Protein 3PC7 (pdb70)

Organism: Homo sapiens (NCBI:txid9606)

B-factor: mean 29.36, std 12.37, range [12.95, 84.28]

Nearest PDB structures (foldseek):
  3pc7-assembly1_A  TM=1.013E+00  e=5.474E-17  Homo sapiens
  3pc8-assembly1_D  TM=9.694E-01  e=9.634E-14  Homo sapiens
  3qvg-assembly2_A  TM=9.153E-01  e=4.015E-14  Homo sapiens
  6wh1-assembly1_B  TM=9.585E-01  e=2.281E-12  Homo sapiens
  3pc8-assembly1_A  TM=8.314E-01  e=1.695E-05  Mus musculus

Structure (mmCIF, N/CA/C/O backbone):
data_3PC7
#
_entry.id   3PC7
#
_cell.length_a   70.130
_cell.length_b   70.130
_cell.length_c   62.330
_cell.angle_alpha   90.000
_cell.angle_beta   90.000
_cell.angle_gamma   90.000
#
_symmetry.space_group_name_H-M   'P 43 21 2'
#
loop_
_entity.id
_entity.type
_entity.pdbx_description
1 polymer 'DNA ligase 3'
2 water water
#
loop_
_atom_site.group_PDB
_atom_site.id
_atom_site.type_symbol
_atom_site.label_atom_id
_atom_site.label_alt_id
_atom_site.label_comp_id
_atom_site.label_asym_id
_atom_site.label_entity_id
_atom_site.label_seq_id
_atom_site.pdbx_PDB_ins_code
_atom_site.Cartn_x
_atom_site.Cartn_y
_atom_site.Cartn_z
_atom_site.occupancy
_atom_site.B_iso_or_equiv
_atom_site.auth_seq_id
_atom_site.auth_comp_id
_atom_site.auth_asym_id
_atom_site.auth_atom_id
_atom_site.pdbx_PDB_model_num
ATOM 1 N N . SER A 1 8 ? 33.229 22.803 2.101 1.00 60.02 842 SER A N 1
ATOM 2 C CA . SER A 1 8 ? 32.730 23.661 3.169 1.00 58.82 842 SER A CA 1
ATOM 3 C C . SER A 1 8 ? 31.236 23.901 3.018 1.00 55.91 842 SER A C 1
ATOM 4 O O . SER A 1 8 ? 30.645 24.717 3.734 1.00 57.23 842 SER A O 1
ATOM 7 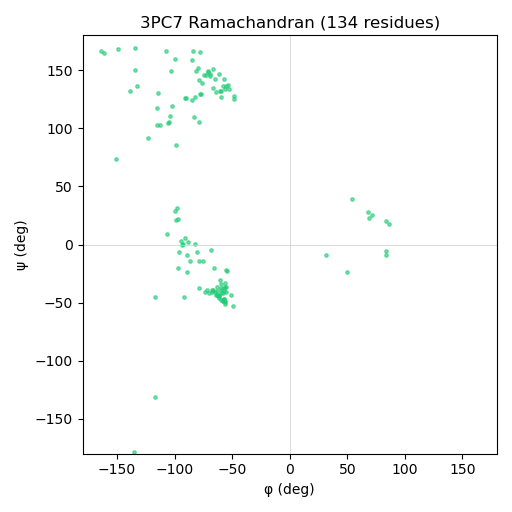N N . GLN A 1 9 ? 30.625 23.190 2.081 1.00 50.87 843 GLN A N 1
ATOM 8 C CA . GLN A 1 9 ? 29.187 23.293 1.890 1.00 45.95 843 GLN A CA 1
ATOM 9 C C . GLN A 1 9 ? 28.456 22.454 2.944 1.00 41.73 843 GLN A C 1
ATOM 10 O O . GLN A 1 9 ? 28.991 21.456 3.455 1.00 39.92 843 GLN A O 1
ATOM 12 N N . THR A 1 10 ? 27.237 22.875 3.273 1.00 37.85 844 THR A N 1
ATOM 13 C CA . THR A 1 10 ? 26.446 22.181 4.274 1.00 33.13 844 THR A CA 1
ATOM 14 C C . THR A 1 10 ? 26.149 20.744 3.870 1.00 28.78 844 THR A C 1
ATOM 15 O O . THR A 1 10 ? 25.995 20.420 2.685 1.00 28.92 844 THR A O 1
ATOM 19 N N . LYS A 1 11 ? 26.075 19.878 4.867 1.00 24.27 845 LYS A N 1
ATOM 20 C CA . LYS A 1 11 ? 25.649 18.512 4.623 1.00 23.47 845 LYS A CA 1
ATOM 21 C C . LYS A 1 11 ? 24.248 18.268 5.152 1.00 19.39 845 LYS A C 1
ATOM 22 O O . LYS A 1 11 ? 23.764 17.127 5.183 1.00 20.30 845 LYS A O 1
ATOM 28 N N . VAL A 1 12 ? 23.587 19.347 5.555 1.00 19.25 846 VAL A N 1
ATOM 29 C CA . VAL A 1 12 ? 22.305 19.225 6.239 1.00 19.24 846 VAL A CA 1
ATOM 30 C C . VAL A 1 12 ? 21.187 19.816 5.402 1.00 20.79 846 VAL A C 1
ATOM 31 O O . VAL A 1 12 ? 21.300 20.945 4.920 1.00 24.72 846 VAL A O 1
ATOM 35 N N . LEU A 1 13 ? 20.111 19.051 5.231 1.00 17.05 847 LEU A N 1
ATOM 36 C CA . LEU A 1 13 ? 18.917 19.522 4.520 1.00 17.79 847 LEU A CA 1
ATOM 37 C C . LEU A 1 13 ? 18.131 20.465 5.411 1.00 22.26 847 LEU A C 1
ATOM 38 O O . LEU A 1 13 ? 17.954 20.191 6.582 1.00 26.54 847 LEU A O 1
ATOM 43 N N . LEU A 1 14 ? 17.612 21.549 4.857 1.00 23.12 848 LEU A N 1
ATOM 44 C CA . LEU A 1 14 ? 16.806 22.463 5.666 1.00 27.73 848 LEU A CA 1
ATOM 45 C C . LEU A 1 14 ? 15.444 21.868 6.045 1.00 25.91 848 LEU A C 1
ATOM 46 O O . LEU A 1 14 ? 14.875 21.104 5.279 1.00 24.14 848 LEU A O 1
ATOM 51 N N . ASP A 1 15 ? 14.927 22.246 7.216 1.00 26.18 849 ASP A N 1
ATOM 52 C CA . ASP A 1 15 ? 13.605 21.820 7.650 1.00 25.07 849 ASP A CA 1
ATOM 53 C C . ASP A 1 15 ? 12.617 22.930 7.354 1.00 24.59 849 ASP A C 1
ATOM 54 O O . ASP A 1 15 ? 12.349 23.759 8.228 1.00 32.49 849 ASP A O 1
ATOM 59 N N . ILE A 1 16 ? 12.095 22.954 6.130 1.00 19.98 850 ILE A N 1
ATOM 60 C CA . ILE A 1 16 ? 11.151 23.983 5.714 1.00 17.87 850 ILE A CA 1
ATOM 61 C C . ILE A 1 16 ? 9.725 23.547 5.960 1.00 17.27 850 ILE A C 1
ATOM 62 O O . ILE A 1 16 ? 8.912 24.331 6.471 1.00 20.04 850 ILE A O 1
ATOM 67 N N . PHE A 1 17 ? 9.409 22.299 5.594 1.00 15.13 851 PHE A N 1
ATOM 68 C CA . PHE A 1 17 ? 8.024 21.845 5.637 1.00 15.40 851 PHE A CA 1
ATOM 69 C C . PHE A 1 17 ? 7.678 21.029 6.884 1.00 17.35 851 PHE A C 1
ATOM 70 O O . PHE A 1 17 ? 6.697 20.282 6.882 1.00 18.53 851 PHE A O 1
ATOM 78 N N . THR A 1 18 ? 8.466 21.171 7.946 1.00 18.97 852 THR A N 1
ATOM 79 C CA . THR A 1 18 ? 8.157 20.513 9.202 1.00 21.80 852 THR A CA 1
ATOM 80 C C . THR A 1 18 ? 6.703 20.746 9.596 1.00 24.14 852 THR A C 1
ATOM 81 O O . THR A 1 18 ? 6.233 21.895 9.657 1.00 25.12 852 THR A O 1
ATOM 85 N N . GLY A 1 19 ? 5.993 19.647 9.834 1.00 22.60 853 GLY A N 1
ATOM 86 C CA . GLY A 1 19 ? 4.613 19.712 10.271 1.00 24.27 853 GLY A CA 1
ATOM 87 C C . GLY A 1 19 ? 3.576 19.882 9.173 1.00 23.80 853 GLY A C 1
ATOM 88 O O . GLY A 1 19 ? 2.367 19.867 9.448 1.00 24.19 853 GLY A O 1
ATOM 89 N N . VAL A 1 20 ? 4.037 20.074 7.939 1.00 18.91 854 VAL A N 1
ATOM 90 C CA . VAL A 1 20 ? 3.131 20.137 6.800 1.00 17.70 854 VAL A CA 1
ATOM 91 C C . VAL A 1 20 ? 2.826 18.712 6.365 1.00 18.40 854 VAL A C 1
ATOM 92 O O . VAL A 1 20 ? 3.712 18.014 5.865 1.00 19.23 854 VAL A O 1
ATOM 96 N N . ARG A 1 21 ? 1.588 18.275 6.605 1.00 18.23 855 ARG A N 1
ATOM 97 C CA . ARG A 1 21 ? 1.124 16.946 6.220 1.00 18.59 855 ARG A CA 1
ATOM 98 C C . ARG A 1 21 ? 0.286 17.091 4.971 1.00 17.40 855 ARG A C 1
ATOM 99 O O . ARG A 1 21 ? -0.743 17.758 4.987 1.00 18.49 855 ARG A O 1
ATOM 107 N N . LEU A 1 22 ? 0.718 16.449 3.892 1.00 17.32 856 LEU A N 1
ATOM 108 C CA . LEU A 1 22 ? 0.160 16.701 2.579 1.00 18.94 856 LEU A CA 1
ATOM 109 C C . LEU A 1 22 ? -0.009 15.386 1.852 1.00 21.60 856 LEU A C 1
ATOM 110 O O . LEU A 1 22 ? 0.912 14.569 1.843 1.00 24.51 856 LEU A O 1
ATOM 115 N N . TYR A 1 23 ? -1.182 15.161 1.267 1.00 23.02 857 TYR A N 1
ATOM 116 C CA . TYR A 1 23 ? -1.325 14.076 0.306 1.00 24.53 857 TYR A CA 1
ATOM 117 C C . TYR A 1 23 ? -1.015 14.611 -1.091 1.00 24.94 857 TYR A C 1
ATOM 118 O O . TYR A 1 23 ? -1.574 15.614 -1.522 1.00 24.44 857 TYR A O 1
ATOM 127 N N . LEU A 1 24 ? -0.094 13.951 -1.785 1.00 24.79 858 LEU A N 1
ATOM 128 C CA . LEU A 1 24 ? 0.296 14.381 -3.108 1.00 26.58 858 LEU A CA 1
ATOM 129 C C . LEU A 1 24 ? -0.302 13.424 -4.140 1.00 30.47 858 LEU A C 1
ATOM 130 O O . LEU A 1 24 ? 0.166 12.307 -4.276 1.00 33.44 858 LEU A O 1
ATOM 135 N N . PRO A 1 25 ? -1.367 13.850 -4.840 1.00 30.99 859 PRO A N 1
ATOM 136 C CA . PRO A 1 25 ? -1.960 13.003 -5.886 1.00 32.00 859 PRO A CA 1
ATOM 137 C C . PRO A 1 25 ? -0.949 12.689 -6.988 1.00 34.65 859 PRO A C 1
ATOM 138 O O . PRO A 1 25 ? -0.272 13.594 -7.470 1.00 34.23 859 PRO A O 1
ATOM 142 N N . PRO A 1 26 ? -0.843 11.412 -7.381 1.00 38.83 860 PRO A N 1
ATOM 143 C CA . PRO A 1 26 ? 0.036 11.004 -8.484 1.00 38.25 860 PRO A CA 1
ATOM 144 C C . PRO A 1 26 ? -0.232 11.765 -9.781 1.00 37.75 860 PRO A C 1
ATOM 145 O O . PRO A 1 26 ? 0.662 11.854 -10.612 1.00 37.87 860 PRO A O 1
ATOM 149 N N . SER A 1 27 ? -1.431 12.317 -9.941 1.00 35.28 861 SER A N 1
ATOM 150 C CA . SER A 1 27 ? -1.783 13.049 -11.153 1.00 34.62 861 SER A CA 1
ATOM 151 C C . SER A 1 27 ? -1.249 14.471 -11.149 1.00 33.56 861 SER A C 1
ATOM 152 O O . SER A 1 27 ? -1.357 15.187 -12.139 1.00 35.72 861 SER A O 1
ATOM 155 N N . THR A 1 28 ? -0.670 14.882 -10.033 1.00 31.32 862 THR A N 1
ATOM 156 C CA . THR A 1 28 ? -0.107 16.211 -9.927 1.00 30.42 862 THR A CA 1
ATOM 157 C C . THR A 1 28 ? 0.984 16.374 -10.976 1.00 28.99 862 THR A C 1
ATOM 158 O O . THR A 1 28 ? 1.891 15.545 -11.061 1.00 28.34 862 THR A O 1
ATOM 162 N N . PRO A 1 29 ? 0.899 17.433 -11.789 1.00 29.14 863 PRO A N 1
ATOM 163 C CA . PRO A 1 29 ? 1.991 17.643 -12.740 1.00 30.49 863 PRO A CA 1
ATOM 164 C C . PRO A 1 29 ? 3.315 17.767 -11.975 1.00 29.52 863 PRO A C 1
ATOM 165 O O . PRO A 1 29 ? 3.351 18.424 -10.934 1.00 28.66 863 PRO A O 1
ATOM 169 N N . ASP A 1 30 ? 4.367 17.114 -12.468 1.00 27.72 864 ASP A N 1
ATOM 170 C CA . ASP A 1 30 ? 5.688 17.189 -11.851 1.00 25.55 864 ASP A CA 1
ATOM 171 C C . ASP A 1 30 ? 5.753 16.432 -10.520 1.00 24.06 864 ASP A C 1
ATOM 172 O O . ASP A 1 30 ? 6.579 16.740 -9.664 1.00 23.01 864 ASP A O 1
ATOM 177 N N . PHE A 1 31 ? 4.877 15.442 -10.361 1.00 24.76 865 PHE A N 1
ATOM 178 C CA . PHE A 1 31 ? 4.765 14.667 -9.134 1.00 24.53 865 PHE A CA 1
ATOM 179 C C . PHE A 1 31 ? 6.110 14.190 -8.557 1.00 23.28 865 PHE A C 1
ATOM 180 O O . PHE A 1 31 ? 6.398 14.386 -7.378 1.00 21.85 865 PHE A O 1
ATOM 188 N N A SER A 1 32 ? 6.924 13.563 -9.398 0.59 23.26 866 SER A N 1
ATOM 189 N N B SER A 1 32 ? 6.929 13.563 -9.391 0.41 23.21 866 SER A N 1
ATOM 190 C CA A SER A 1 32 ? 8.165 12.959 -8.922 0.59 23.83 866 SER A CA 1
ATOM 191 C CA B SER A 1 32 ? 8.162 12.953 -8.899 0.41 23.43 866 SER A CA 1
ATOM 192 C C A SER A 1 32 ? 9.081 13.983 -8.252 0.59 21.33 866 SER A C 1
ATOM 193 C C B SER A 1 32 ? 9.120 13.966 -8.268 0.41 21.31 866 SER A C 1
ATOM 194 O O A SER A 1 32 ? 9.536 13.773 -7.124 0.59 19.26 866 SER A O 1
ATOM 195 O O B SER A 1 32 ? 9.639 13.732 -7.173 0.41 19.84 866 SER A O 1
ATOM 200 N N . ARG A 1 33 ? 9.346 15.089 -8.945 1.00 20.41 867 ARG A N 1
ATOM 201 C CA . ARG A 1 33 ? 10.211 16.129 -8.385 1.00 19.86 867 ARG A CA 1
ATOM 202 C C . ARG A 1 33 ? 9.593 16.816 -7.186 1.00 17.49 867 ARG A C 1
ATOM 203 O O . ARG A 1 33 ? 10.297 17.143 -6.245 1.00 16.33 867 ARG A O 1
ATOM 211 N N . LEU A 1 34 ? 8.291 17.085 -7.237 1.00 16.74 868 LEU A N 1
ATOM 212 C CA . LEU A 1 34 ? 7.610 17.670 -6.087 1.00 17.32 868 LEU A CA 1
ATOM 213 C C . LEU A 1 34 ? 7.770 16.791 -4.862 1.00 18.25 868 LEU A C 1
ATOM 214 O O . LEU A 1 34 ? 8.100 17.283 -3.776 1.00 18.59 868 LEU A O 1
ATOM 219 N N . ARG A 1 35 ? 7.506 15.494 -5.032 1.00 15.98 869 ARG A N 1
ATOM 220 C CA . ARG A 1 35 ? 7.642 14.547 -3.926 1.00 15.22 869 ARG A CA 1
ATOM 221 C C . ARG A 1 35 ? 9.062 14.575 -3.394 1.00 15.67 869 ARG A C 1
ATOM 222 O O . ARG A 1 35 ? 9.282 14.670 -2.192 1.00 16.76 869 ARG A O 1
ATOM 230 N N . ARG A 1 36 ? 10.030 14.495 -4.299 1.00 15.02 870 ARG A N 1
ATOM 231 C CA . ARG A 1 36 ? 11.430 14.468 -3.886 1.00 14.64 870 ARG A CA 1
ATOM 232 C C . ARG A 1 36 ? 11.778 15.683 -3.044 1.00 13.48 870 ARG A C 1
ATOM 233 O O . ARG A 1 36 ? 12.389 15.559 -1.965 1.00 13.36 870 ARG A O 1
ATOM 241 N N . TYR A 1 37 ? 11.443 16.864 -3.561 1.00 13.37 871 TYR A N 1
ATOM 242 C CA . TYR A 1 37 ? 11.846 18.098 -2.890 1.00 13.73 871 TYR A CA 1
ATOM 243 C C . TYR A 1 37 ? 11.061 18.343 -1.585 1.00 12.95 871 TYR A C 1
ATOM 244 O O . TYR A 1 37 ? 11.611 18.829 -0.585 1.00 13.92 871 TYR A O 1
ATOM 253 N N . PHE A 1 38 ? 9.766 18.034 -1.600 1.00 13.78 872 PHE A N 1
ATOM 254 C CA . PHE A 1 38 ? 8.944 18.173 -0.402 1.00 14.14 872 PHE A CA 1
ATOM 255 C C . PHE A 1 38 ? 9.463 17.265 0.727 1.00 15.65 872 PHE A C 1
ATOM 256 O O . PHE A 1 38 ? 9.605 17.696 1.873 1.00 15.26 872 PHE A O 1
ATOM 264 N N . VAL A 1 39 ? 9.767 16.012 0.396 1.00 13.88 873 VAL A N 1
ATOM 265 C CA . VAL A 1 39 ? 10.342 15.091 1.379 1.00 14.15 873 VAL A CA 1
ATOM 266 C C . VAL A 1 39 ? 11.714 15.573 1.851 1.00 13.85 873 VAL A C 1
ATOM 267 O O . VAL A 1 39 ? 12.016 15.551 3.052 1.00 14.40 873 VAL A O 1
ATOM 271 N N . ALA A 1 40 ? 12.537 16.032 0.915 1.00 14.46 874 ALA A N 1
ATOM 272 C CA . ALA A 1 40 ? 13.898 16.480 1.238 1.00 14.13 874 ALA A CA 1
ATOM 273 C C . ALA A 1 40 ? 13.871 17.545 2.320 1.00 14.29 874 ALA A C 1
ATOM 274 O O . ALA A 1 40 ? 14.698 17.551 3.224 1.00 14.94 874 ALA A O 1
ATOM 276 N N . PHE A 1 41 ? 12.902 18.447 2.222 1.00 14.58 875 PHE A N 1
ATOM 277 C CA . PHE A 1 41 ? 12.846 19.580 3.125 1.00 16.13 875 PHE A CA 1
ATOM 278 C C . PHE A 1 41 ? 11.854 19.405 4.287 1.00 17.22 875 PHE A C 1
ATOM 279 O O . PHE A 1 41 ? 11.298 20.374 4.806 1.00 17.28 875 PHE A O 1
ATOM 287 N N . ASP A 1 42 ? 11.664 18.144 4.673 1.00 15.45 876 ASP A N 1
ATOM 288 C CA . ASP A 1 42 ? 11.026 17.735 5.925 1.00 16.08 876 ASP A CA 1
ATOM 289 C C . ASP A 1 42 ? 9.503 17.705 5.875 1.00 15.33 876 ASP A C 1
ATOM 290 O O . ASP A 1 42 ? 8.840 17.705 6.913 1.00 19.09 876 ASP A O 1
ATOM 295 N N . GLY A 1 43 ? 8.948 17.627 4.679 1.00 15.77 877 GLY A N 1
ATOM 296 C CA . GLY A 1 43 ? 7.504 17.517 4.566 1.00 16.10 877 GLY A CA 1
ATOM 297 C C . GLY A 1 43 ? 7.045 16.112 4.907 1.00 18.86 877 GLY A C 1
ATOM 298 O O . GLY A 1 43 ? 7.799 15.145 4.738 1.00 20.64 877 GLY A O 1
ATOM 299 N N A ASP A 1 44 ? 5.797 15.998 5.354 0.64 19.70 878 ASP A N 1
ATOM 300 N N B ASP A 1 44 ? 5.824 15.996 5.418 0.36 20.61 878 ASP A N 1
ATOM 301 C CA A ASP A 1 44 ? 5.198 14.725 5.767 0.64 23.18 878 ASP A CA 1
ATOM 302 C CA B ASP A 1 44 ? 5.256 14.685 5.720 0.36 23.59 878 ASP A CA 1
ATOM 303 C C A ASP A 1 44 ? 4.185 14.300 4.709 0.64 22.87 878 ASP A C 1
ATOM 304 C C B ASP A 1 44 ? 4.207 14.307 4.699 0.36 23.47 878 ASP A C 1
ATOM 305 O O A ASP A 1 44 ? 3.069 14.823 4.676 0.64 21.72 878 ASP A O 1
ATOM 306 O O B ASP A 1 44 ? 3.101 14.849 4.693 0.36 22.99 878 ASP A O 1
ATOM 315 N N . LEU A 1 45 ? 4.563 13.373 3.829 1.00 24.27 879 LEU A N 1
ATOM 316 C CA . LEU A 1 45 ? 3.621 12.865 2.831 1.00 27.32 879 LEU A CA 1
ATOM 317 C C . LEU A 1 45 ? 2.714 11.834 3.460 1.00 30.45 879 LEU A C 1
ATOM 318 O O . LEU A 1 45 ? 3.176 10.873 4.062 1.00 34.15 879 LEU A O 1
ATOM 323 N N . VAL A 1 46 ? 1.416 12.028 3.325 1.00 29.81 880 VAL A N 1
ATOM 324 C CA . VAL A 1 46 ? 0.482 11.035 3.835 1.00 33.50 880 VAL A CA 1
ATOM 325 C C . VAL A 1 46 ? -0.048 10.213 2.668 1.00 35.31 880 VAL A C 1
ATOM 326 O O . VAL A 1 46 ? -0.139 10.707 1.540 1.00 34.33 880 VAL A O 1
ATOM 330 N N . GLN A 1 47 ? -0.377 8.951 2.927 1.00 37.26 881 GLN A N 1
ATOM 331 C CA . GLN A 1 47 ? -0.962 8.125 1.885 1.00 42.58 881 GLN A CA 1
ATOM 332 C C . GLN A 1 47 ? -2.437 8.458 1.710 1.00 42.76 881 GLN A C 1
ATOM 333 O O . GLN A 1 47 ? -3.033 9.128 2.548 1.00 41.61 881 GLN A O 1
ATOM 339 N N . GLU A 1 48 ? -3.013 7.998 0.608 1.00 45.38 882 GLU A N 1
ATOM 340 C CA . GLU A 1 48 ? -4.409 8.275 0.296 1.00 48.87 882 GLU A CA 1
ATOM 341 C C . GLU A 1 48 ? -5.355 7.955 1.452 1.00 48.23 882 GLU A C 1
ATOM 342 O O . GLU A 1 48 ? -6.261 8.733 1.748 1.00 48.42 882 GLU A O 1
ATOM 348 N N . PHE A 1 49 ? -5.143 6.817 2.107 1.00 47.91 883 PHE A N 1
ATOM 349 C CA . PHE A 1 49 ? -6.042 6.371 3.170 1.00 49.37 883 PHE A CA 1
ATOM 350 C C . PHE A 1 49 ? -5.967 7.261 4.409 1.00 46.41 883 PHE A C 1
ATOM 351 O O . PHE A 1 49 ? -6.735 7.085 5.361 1.00 47.42 883 PHE A O 1
ATOM 359 N N . ASP A 1 50 ? -5.056 8.228 4.386 1.00 42.61 884 ASP A N 1
ATOM 360 C CA . ASP A 1 50 ? -4.827 9.087 5.538 1.00 40.95 884 ASP A CA 1
ATOM 361 C C . ASP A 1 50 ? -4.999 10.555 5.190 1.00 35.06 884 ASP A C 1
ATOM 362 O O . ASP A 1 50 ? -4.565 11.425 5.946 1.00 32.58 884 ASP A O 1
ATOM 383 N N . THR A 1 52 ? -7.416 12.552 5.274 1.00 25.81 886 THR A N 1
ATOM 384 C CA . THR A 1 52 ? -8.232 13.372 6.166 1.00 25.53 886 THR A CA 1
ATOM 385 C C . THR A 1 52 ? -7.418 13.862 7.356 1.00 24.36 886 THR A C 1
ATOM 386 O O . THR A 1 52 ? -7.881 14.713 8.109 1.00 23.87 886 THR A O 1
ATOM 390 N N . SER A 1 53 ? -6.202 13.340 7.518 1.00 23.65 887 SER A N 1
ATOM 391 C CA . SER A 1 53 ? -5.300 13.854 8.553 1.00 23.84 887 SER A CA 1
ATOM 392 C C . SER A 1 53 ? -4.344 14.928 8.033 1.00 21.37 887 SER A C 1
ATOM 393 O O . SER A 1 53 ? -3.539 15.463 8.795 1.00 23.18 887 SER A O 1
ATOM 396 N N . ALA A 1 54 ? -4.423 15.251 6.747 1.00 19.86 888 ALA A N 1
ATOM 397 C CA . ALA A 1 54 ? -3.551 16.289 6.204 1.00 19.20 888 ALA A CA 1
ATOM 398 C C . ALA A 1 54 ? -3.868 17.673 6.762 1.00 19.11 888 ALA A C 1
ATOM 399 O O . ALA A 1 54 ? -5.013 17.981 7.090 1.00 19.42 888 ALA A O 1
ATOM 401 N N . THR A 1 55 ? -2.837 18.511 6.819 1.00 18.27 889 THR A N 1
ATOM 402 C CA . THR A 1 55 ? -2.979 19.899 7.228 1.00 18.11 889 THR A CA 1
ATOM 403 C C . THR A 1 55 ? -3.083 20.812 6.004 1.00 17.80 889 THR A C 1
ATOM 404 O O . THR A 1 55 ? -3.561 21.946 6.109 1.00 18.76 889 THR A O 1
ATOM 408 N N . HIS A 1 56 ? -2.623 20.314 4.857 1.00 17.22 890 HIS A N 1
ATOM 409 C CA . HIS A 1 56 ? -2.578 21.086 3.618 1.00 16.23 890 HIS A CA 1
ATOM 410 C C . HIS A 1 56 ? -3.109 20.218 2.509 1.00 18.00 890 HIS A C 1
ATOM 411 O O . HIS A 1 56 ? -2.965 18.998 2.564 1.00 19.77 890 HIS A O 1
ATOM 418 N N . VAL A 1 57 ? -3.710 20.835 1.493 1.00 18.05 891 VAL A N 1
ATOM 419 C CA . VAL A 1 57 ? -4.259 20.067 0.374 1.00 18.44 891 VAL A CA 1
ATOM 420 C C . VAL A 1 57 ? -3.985 20.759 -0.927 1.00 20.26 891 VAL A C 1
ATOM 421 O O . VAL A 1 57 ? -3.949 21.986 -0.990 1.00 20.36 891 VAL A O 1
ATOM 425 N N A LEU A 1 58 ? -3.791 19.963 -1.969 0.73 21.88 892 LEU A N 1
ATOM 426 N N B LEU A 1 58 ? -3.789 19.965 -1.977 0.27 21.87 892 LEU A N 1
ATOM 427 C CA A LEU A 1 58 ? -3.793 20.463 -3.326 0.73 23.10 892 LEU A CA 1
ATOM 428 C CA B LEU A 1 58 ? -3.780 20.468 -3.344 0.27 23.16 892 LEU A CA 1
ATOM 429 C C A LEU A 1 58 ? -5.224 20.287 -3.811 0.73 24.85 892 LEU A C 1
ATOM 430 C C B LEU A 1 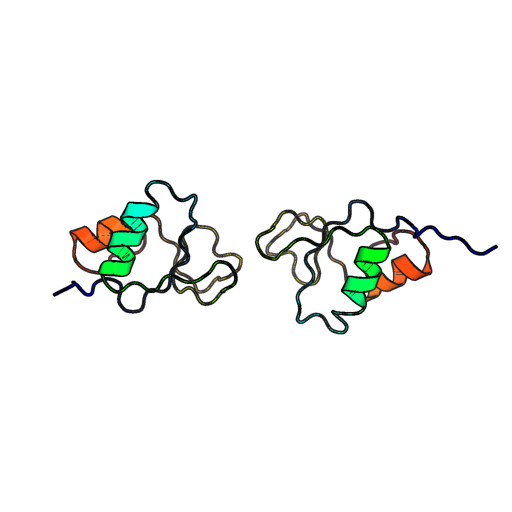58 ? -5.161 20.243 -3.936 0.27 24.31 892 LEU A C 1
ATOM 431 O O A LEU A 1 58 ? -5.848 19.256 -3.563 0.73 27.95 892 LEU A O 1
ATOM 432 O O B LEU A 1 58 ? -5.679 19.127 -3.908 0.27 26.05 892 LEU A O 1
ATOM 441 N N . GLY A 1 59 ? -5.764 21.293 -4.473 1.00 23.49 893 GLY A N 1
ATOM 442 C CA . GLY A 1 59 ? -7.102 21.156 -5.025 1.00 22.89 893 GLY A CA 1
ATOM 443 C C . GLY A 1 59 ? -8.187 21.422 -4.000 1.00 21.51 893 GLY A C 1
ATOM 444 O O . GLY A 1 59 ? -7.995 22.211 -3.071 1.00 22.94 893 GLY A O 1
ATOM 445 N N . SER A 1 60 ? -9.328 20.762 -4.166 1.00 18.89 894 SER A N 1
ATOM 446 C CA . SER A 1 60 ? -10.489 21.059 -3.349 1.00 19.26 894 SER A CA 1
ATOM 447 C C . SER A 1 60 ? -10.313 20.752 -1.864 1.00 19.44 894 SER A C 1
ATOM 448 O O . SER A 1 60 ? -9.688 19.750 -1.499 1.00 20.09 894 SER A O 1
ATOM 451 N N . ARG A 1 61 ? -10.890 21.614 -1.022 1.00 19.73 895 ARG A N 1
ATOM 452 C CA . ARG A 1 61 ? -10.964 21.396 0.419 1.00 20.35 895 ARG A CA 1
ATOM 453 C C . ARG A 1 61 ? -12.241 20.666 0.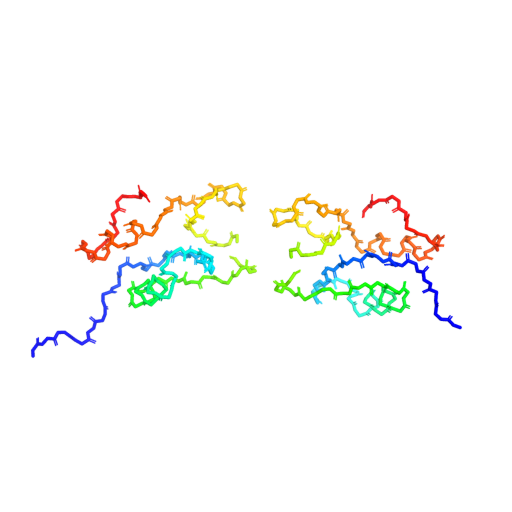813 1.00 20.33 895 ARG A C 1
ATOM 454 O O . ARG A 1 61 ? -12.509 20.509 1.992 1.00 20.70 895 ARG A O 1
ATOM 462 N N . ASP A 1 62 ? -13.038 20.227 -0.156 1.00 20.85 896 ASP A N 1
ATOM 463 C CA . ASP A 1 62 ? -14.339 19.639 0.185 1.00 21.71 896 ASP A CA 1
ATOM 464 C C . ASP A 1 62 ? -14.210 18.398 1.059 1.00 21.75 896 ASP A C 1
ATOM 465 O O . ASP A 1 62 ? -15.098 18.120 1.862 1.00 25.60 896 ASP A O 1
ATOM 470 N N . LYS A 1 63 ? -13.113 17.648 0.917 1.00 21.89 897 LYS A N 1
ATOM 471 C CA . LYS A 1 63 ? -12.930 16.452 1.739 1.00 22.87 897 LYS A CA 1
ATOM 472 C C . LYS A 1 63 ? -12.137 16.718 3.017 1.00 21.93 897 LYS A C 1
ATOM 473 O O . LYS A 1 63 ? -11.871 15.788 3.781 1.00 23.45 897 LYS A O 1
ATOM 479 N N . ASN A 1 64 ? -11.727 17.966 3.242 1.00 20.68 898 ASN A N 1
ATOM 480 C CA . ASN A 1 64 ? -10.919 18.299 4.418 1.00 19.70 898 ASN A CA 1
ATOM 481 C C . ASN A 1 64 ? -10.939 19.817 4.592 1.00 18.32 898 ASN A C 1
ATOM 482 O O . ASN A 1 64 ? -9.973 20.511 4.254 1.00 18.03 898 ASN A O 1
ATOM 487 N N A PRO A 1 65 ? -12.052 20.332 5.124 0.54 17.09 899 PRO A N 1
ATOM 488 N N B PRO A 1 65 ? -12.051 20.351 5.118 0.46 18.36 899 PRO A N 1
ATOM 489 C CA A PRO A 1 65 ? -12.350 21.766 5.213 0.54 16.78 899 PRO A CA 1
ATOM 490 C CA B PRO A 1 65 ? -12.250 21.806 5.114 0.46 17.90 899 PRO A CA 1
ATOM 491 C C A PRO A 1 65 ? -11.318 22.560 6.007 0.54 17.57 899 PRO A C 1
ATOM 492 C C B PRO A 1 65 ? -11.247 22.568 5.971 0.46 18.33 899 PRO A C 1
ATOM 493 O O A PRO A 1 65 ? -11.068 23.728 5.686 0.54 17.94 899 PRO A O 1
ATOM 494 O O B PRO A 1 65 ? -10.954 23.730 5.663 0.46 18.58 899 PRO A O 1
ATOM 501 N N . ALA A 1 66 ? -10.717 21.942 7.017 1.00 17.47 900 ALA A N 1
ATOM 502 C CA . ALA A 1 66 ? -9.742 22.642 7.864 1.00 17.53 900 ALA A CA 1
ATOM 503 C C . ALA A 1 66 ? -8.382 22.785 7.210 1.00 18.34 900 ALA A C 1
ATOM 504 O O . ALA A 1 66 ? -7.557 23.578 7.670 1.00 20.05 900 ALA A O 1
ATOM 506 N N . ALA A 1 67 ? -8.139 22.032 6.140 1.00 17.38 901 ALA A N 1
ATOM 507 C CA . ALA A 1 67 ? -6.824 22.069 5.505 1.00 17.12 901 ALA A CA 1
ATOM 508 C C . ALA A 1 67 ? -6.591 23.379 4.783 1.00 17.87 901 ALA A C 1
ATOM 509 O O . ALA A 1 67 ? -7.525 24.002 4.278 1.00 19.64 901 ALA A O 1
ATOM 511 N N . GLN A 1 68 ? -5.326 23.777 4.729 1.00 18.76 902 GLN A N 1
ATOM 512 C CA . GLN A 1 68 ? -4.913 24.935 3.971 1.00 18.48 902 GLN A CA 1
ATOM 513 C C . GLN A 1 68 ? -4.705 24.542 2.506 1.00 19.20 902 GLN A C 1
ATOM 514 O O . GLN A 1 68 ? -3.957 23.603 2.201 1.00 18.59 902 GLN A O 1
ATOM 520 N N A GLN A 1 69 ? 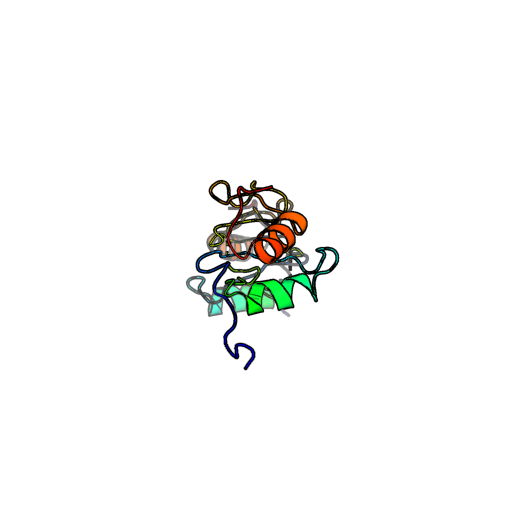-5.365 25.252 1.599 0.54 19.88 903 GLN A N 1
ATOM 521 N N B GLN A 1 69 ? -5.384 25.229 1.592 0.46 20.14 903 GLN A N 1
ATOM 522 C CA A GLN A 1 69 ? -5.169 25.000 0.176 0.54 21.60 903 GLN A CA 1
ATOM 523 C CA B GLN A 1 69 ? -5.171 24.944 0.177 0.46 21.92 903 GLN A CA 1
ATOM 524 C C A GLN A 1 69 ? -3.846 25.549 -0.312 0.54 22.45 903 GLN A C 1
ATOM 525 C C B GLN A 1 69 ? -3.850 25.524 -0.287 0.46 22.41 903 GLN A C 1
ATOM 526 O O A GLN A 1 69 ? -3.556 26.732 -0.126 0.54 22.71 903 GLN A O 1
ATOM 527 O O B GLN A 1 69 ? -3.563 26.700 -0.057 0.46 22.61 903 GLN A O 1
ATOM 538 N N . VAL A 1 70 ? -3.057 24.683 -0.944 1.00 21.22 904 VAL A N 1
ATOM 539 C CA . VAL A 1 70 ? -1.806 25.102 -1.567 1.00 22.53 904 VAL A CA 1
ATOM 540 C C . VAL A 1 70 ? -1.692 24.504 -2.964 1.00 24.33 904 VAL A C 1
ATOM 541 O O . VAL A 1 70 ? -2.637 23.906 -3.482 1.00 24.60 904 VAL A O 1
ATOM 545 N N . SER A 1 71 ? -0.530 24.675 -3.573 1.00 25.71 905 SER A N 1
ATOM 546 C CA . SER A 1 71 ? -0.336 24.312 -4.961 1.00 25.82 905 SER A CA 1
ATOM 547 C C . SER A 1 71 ? 1.115 23.898 -5.121 1.00 23.53 905 SER A C 1
ATOM 548 O O . SER A 1 71 ? 1.934 24.126 -4.229 1.00 24.60 905 SER A O 1
ATOM 551 N N . PRO A 1 72 ? 1.446 23.292 -6.263 1.00 22.67 906 PRO A N 1
ATOM 552 C CA . PRO A 1 72 ? 2.860 22.992 -6.498 1.00 22.02 906 PRO A CA 1
ATOM 553 C C . PRO A 1 72 ? 3.683 24.272 -6.495 1.00 21.48 906 PRO A C 1
ATOM 554 O O . PRO A 1 72 ? 4.827 24.284 -6.052 1.00 20.66 906 PRO A O 1
ATOM 558 N N . GLU A 1 73 ? 3.095 25.352 -6.983 1.00 22.19 907 GLU A N 1
ATOM 559 C CA . GLU A 1 73 ? 3.804 26.620 -7.060 1.00 23.25 907 GLU A CA 1
ATOM 560 C C . GLU A 1 73 ? 4.180 27.117 -5.664 1.00 22.39 907 GLU A C 1
ATOM 561 O O . GLU A 1 73 ? 5.266 27.659 -5.462 1.00 22.82 907 GLU A O 1
ATOM 567 N N . TRP A 1 74 ? 3.299 26.892 -4.692 1.00 20.92 908 TRP A N 1
ATOM 568 C CA . TRP A 1 74 ? 3.589 27.240 -3.301 1.00 20.22 908 TRP A CA 1
ATOM 569 C C . TRP A 1 74 ? 4.780 26.434 -2.789 1.00 19.63 908 TRP A C 1
ATOM 570 O O . TRP A 1 74 ? 5.659 26.971 -2.110 1.00 19.01 908 TRP A O 1
ATOM 581 N N . ILE A 1 75 ? 4.804 25.139 -3.101 1.00 17.94 909 ILE A N 1
ATOM 582 C CA . ILE A 1 75 ? 5.903 24.287 -2.643 1.00 16.56 909 ILE A CA 1
ATOM 583 C C . ILE A 1 75 ? 7.232 24.851 -3.146 1.00 17.43 909 ILE A C 1
ATOM 584 O O . ILE A 1 75 ? 8.187 25.000 -2.378 1.00 17.48 909 ILE A O 1
ATOM 589 N N . TRP A 1 76 ? 7.298 25.194 -4.427 1.00 18.19 910 TRP A N 1
ATOM 590 C CA . TRP A 1 76 ? 8.549 25.713 -4.965 1.00 18.04 910 TRP A CA 1
ATOM 591 C C . TRP A 1 76 ? 8.894 27.067 -4.356 1.00 18.69 910 TRP A C 1
ATOM 592 O O . TRP A 1 76 ? 10.072 27.358 -4.088 1.00 19.78 910 TRP A O 1
ATOM 603 N N . ALA A 1 77 ? 7.879 27.903 -4.151 1.00 19.04 911 ALA A N 1
ATOM 604 C CA . ALA A 1 77 ? 8.107 29.215 -3.542 1.00 20.74 911 ALA A CA 1
ATOM 605 C C . ALA A 1 77 ? 8.724 29.100 -2.149 1.00 20.78 911 ALA A C 1
ATOM 606 O O . ALA A 1 77 ? 9.621 29.880 -1.788 1.00 22.41 911 ALA A O 1
ATOM 608 N N . CYS A 1 78 ? 8.224 28.148 -1.361 1.00 18.84 912 CYS A N 1
ATOM 609 C CA . CYS A 1 78 ? 8.772 27.904 -0.029 1.00 18.83 912 CYS A CA 1
ATOM 610 C C . CYS A 1 78 ? 10.228 27.491 -0.139 1.00 19.82 912 CYS A C 1
ATOM 611 O O . CYS A 1 78 ? 11.061 27.958 0.628 1.00 22.57 912 CYS A O 1
ATOM 614 N N . ILE A 1 79 ? 10.531 26.608 -1.092 1.00 18.52 913 ILE A N 1
ATOM 615 C CA . ILE A 1 79 ? 11.912 26.159 -1.293 1.00 18.50 913 ILE A CA 1
ATOM 616 C C . ILE A 1 79 ? 12.841 27.323 -1.672 1.00 21.49 913 ILE A C 1
ATOM 617 O O . ILE A 1 79 ? 13.928 27.467 -1.124 1.00 22.33 913 ILE A O 1
ATOM 622 N N . ARG A 1 80 ? 12.390 28.179 -2.575 1.00 22.86 914 ARG A N 1
ATOM 623 C CA . ARG A 1 80 ? 13.170 29.375 -2.913 1.00 26.19 914 ARG A CA 1
ATOM 624 C C . ARG A 1 80 ? 13.477 30.267 -1.714 1.00 30.04 914 ARG A C 1
ATOM 625 O O . ARG A 1 80 ? 14.583 30.828 -1.608 1.00 32.56 914 ARG A O 1
ATOM 633 N N . LYS A 1 81 ? 12.498 30.426 -0.829 1.00 29.84 915 LYS A N 1
ATOM 634 C CA . LYS A 1 81 ? 12.630 31.341 0.311 1.00 31.28 915 LYS A CA 1
ATOM 635 C C . LYS A 1 81 ? 13.287 30.702 1.524 1.00 31.15 915 LYS A C 1
ATOM 636 O O . LYS A 1 81 ? 13.682 31.399 2.462 1.00 31.97 915 LYS A O 1
ATOM 642 N N . ARG A 1 82 ? 13.381 29.371 1.507 1.00 30.65 916 ARG A N 1
ATOM 643 C CA . ARG A 1 82 ? 13.978 28.613 2.595 1.00 32.09 916 ARG A CA 1
ATOM 644 C C . ARG A 1 82 ? 13.107 28.665 3.846 1.00 32.73 916 ARG A C 1
ATOM 645 O O . ARG A 1 82 ? 13.588 28.456 4.968 1.00 34.03 916 ARG A O 1
ATOM 653 N N . ARG A 1 83 ? 11.816 28.934 3.648 1.00 30.33 917 ARG A N 1
ATOM 654 C CA . ARG A 1 83 ? 10.870 28.954 4.751 1.00 29.22 917 ARG A CA 1
ATOM 655 C C . ARG A 1 83 ? 9.474 28.884 4.184 1.00 26.88 917 ARG A C 1
ATOM 656 O O . ARG A 1 83 ? 9.288 29.064 2.980 1.00 26.44 917 ARG A O 1
ATOM 664 N N . LEU A 1 84 ? 8.490 28.613 5.034 1.00 26.86 918 LEU A N 1
ATOM 665 C CA . LEU A 1 84 ? 7.110 28.651 4.567 1.00 28.19 918 LEU A 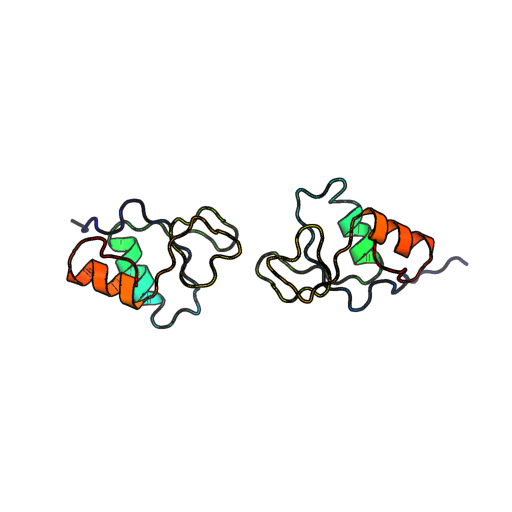CA 1
ATOM 666 C C . LEU A 1 84 ? 6.720 30.078 4.206 1.00 27.93 918 LEU A C 1
ATOM 667 O O . LEU A 1 84 ? 6.983 31.021 4.966 1.00 30.64 918 LEU A O 1
ATOM 672 N N . VAL A 1 85 ? 6.076 30.229 3.057 1.00 25.34 919 VAL A N 1
ATOM 673 C CA . VAL A 1 85 ? 5.523 31.521 2.663 1.00 25.47 919 VAL A CA 1
ATOM 674 C C . VAL A 1 85 ? 4.004 31.461 2.793 1.00 26.70 919 VAL A C 1
ATOM 675 O O . VAL A 1 85 ? 3.431 30.378 2.965 1.00 26.67 919 VAL A O 1
ATOM 679 N N . ALA A 1 86 ? 3.359 32.621 2.742 1.00 28.42 920 ALA A N 1
ATOM 680 C CA . ALA A 1 86 ? 1.899 32.664 2.810 1.00 32.24 920 ALA A CA 1
ATOM 681 C C . ALA A 1 86 ? 1.337 31.794 1.694 1.00 36.50 920 ALA A C 1
ATOM 682 O O . ALA A 1 86 ? 1.804 31.860 0.558 1.00 36.70 920 ALA A O 1
ATOM 684 N N . PRO A 1 87 ? 0.347 30.954 2.024 1.00 39.16 921 PRO A N 1
ATOM 685 C CA . PRO A 1 87 ? -0.242 29.989 1.090 1.00 41.50 921 PRO A CA 1
ATOM 686 C C . PRO A 1 87 ? -0.829 30.585 -0.186 1.00 43.76 921 PRO A C 1
ATOM 687 O O . PRO A 1 87 ? -1.439 31.665 -0.192 1.00 42.11 921 PRO A O 1
ATOM 691 N N . SER A 1 88 ? -0.637 29.836 -1.268 1.00 46.80 922 SER A N 1
ATOM 692 C CA . SER A 1 88 ? -1.011 30.251 -2.609 1.00 49.15 922 SER A CA 1
ATOM 693 C C . SER A 1 88 ? -1.039 29.019 -3.508 1.00 50.73 922 SER A C 1
ATOM 694 O O . SER A 1 88 ? -0.819 27.905 -3.046 1.00 47.73 922 SER A O 1
ATOM 698 N N . VAL B 1 12 ? -24.777 -25.723 -4.763 1.00 45.32 846 VAL B N 1
ATOM 699 C CA . VAL B 1 12 ? -24.169 -24.582 -5.439 1.00 42.70 846 VAL B CA 1
ATOM 700 C C . VAL B 1 12 ? -24.267 -23.365 -4.529 1.00 40.91 846 VAL B C 1
ATOM 701 O O . VAL B 1 12 ? -25.127 -23.319 -3.646 1.00 42.62 846 VAL B O 1
ATOM 705 N N . LEU B 1 13 ? -23.384 -22.386 -4.741 1.00 35.92 847 LEU B N 1
ATOM 706 C CA . LEU B 1 13 ? -23.389 -21.139 -3.968 1.00 31.43 847 LEU B CA 1
ATOM 707 C C . LEU B 1 13 ? -24.475 -20.181 -4.479 1.00 27.88 847 LEU B C 1
ATOM 708 O O . LEU B 1 13 ? -24.707 -20.091 -5.681 1.00 29.25 847 LEU B O 1
ATOM 713 N N . LEU B 1 14 ? -25.136 -19.477 -3.561 1.00 25.27 848 LEU B N 1
ATOM 714 C CA . LEU B 1 14 ? -26.185 -18.511 -3.909 1.00 22.84 848 LEU B CA 1
ATOM 715 C C . LEU B 1 14 ? -25.583 -17.268 -4.533 1.00 21.53 848 LEU B C 1
ATOM 716 O O . LEU B 1 14 ? -24.478 -16.880 -4.151 1.00 22.17 848 LEU B O 1
ATOM 721 N N . ASP B 1 15 ? -26.299 -16.649 -5.487 1.00 21.21 849 ASP B N 1
ATOM 722 C CA . ASP B 1 15 ? -25.885 -15.361 -6.032 1.00 19.22 849 ASP B CA 1
ATOM 723 C C . ASP B 1 15 ? -26.793 -14.298 -5.444 1.00 22.27 849 ASP B C 1
ATOM 724 O O . ASP B 1 15 ? -27.963 -14.191 -5.840 1.00 28.53 849 ASP B O 1
ATOM 729 N N . ILE B 1 16 ? -26.272 -13.524 -4.497 1.00 18.84 850 ILE B N 1
ATOM 730 C CA . ILE B 1 16 ? -27.040 -12.448 -3.889 1.00 19.20 850 ILE B CA 1
ATOM 731 C C . ILE B 1 16 ? -26.403 -11.082 -4.175 1.00 18.63 850 ILE B C 1
ATOM 732 O O . ILE B 1 16 ? -27.098 -10.106 -4.541 1.00 19.03 850 ILE B O 1
ATOM 737 N N . PHE B 1 17 ? -25.079 -11.018 -4.022 1.00 16.48 851 PHE B N 1
ATOM 738 C CA . PHE B 1 17 ? -24.369 -9.751 -4.147 1.00 15.46 851 PHE B CA 1
ATOM 739 C C . PHE B 1 17 ? -23.756 -9.528 -5.522 1.00 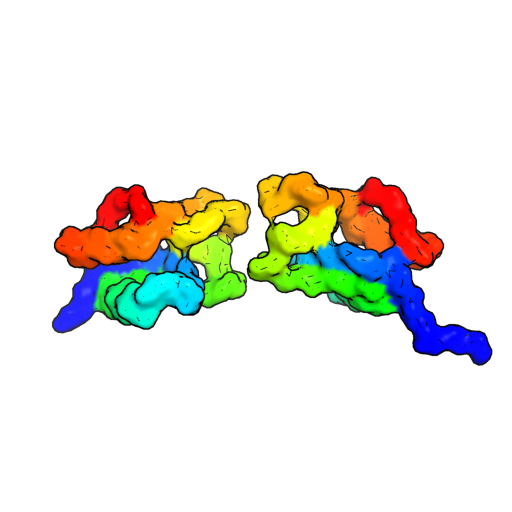16.69 851 PHE B C 1
ATOM 740 O O . PHE B 1 17 ? -22.818 -8.752 -5.661 1.00 17.17 851 PHE B O 1
ATOM 748 N N . THR B 1 18 ? -24.289 -10.219 -6.531 1.00 17.65 852 THR B N 1
ATOM 749 C CA . THR B 1 18 ? -23.866 -10.034 -7.906 1.00 18.96 852 THR B CA 1
ATOM 750 C C . THR B 1 18 ? -23.824 -8.548 -8.252 1.00 20.73 852 THR B C 1
ATOM 751 O O . THR B 1 18 ? -24.800 -7.834 -8.023 1.00 20.72 852 THR B O 1
ATOM 755 N N . GLY B 1 19 ? -22.687 -8.093 -8.777 1.00 19.85 853 GLY B N 1
ATOM 756 C CA . GLY B 1 19 ? -22.512 -6.703 -9.197 1.00 21.49 853 GLY B CA 1
ATOM 757 C C . GLY B 1 19 ? -22.121 -5.708 -8.110 1.00 22.16 853 GLY B C 1
ATOM 758 O O . GLY B 1 19 ? -21.809 -4.536 -8.405 1.00 23.79 853 GLY B O 1
ATOM 759 N N . VAL B 1 20 ? -22.163 -6.149 -6.856 1.00 19.38 854 VAL B N 1
ATOM 760 C CA . VAL B 1 20 ? -21.776 -5.300 -5.736 1.00 17.77 854 VAL B CA 1
ATOM 761 C C . VAL B 1 20 ? -20.271 -5.376 -5.563 1.00 18.36 854 VAL B C 1
ATOM 762 O O . VAL B 1 20 ? -19.723 -6.469 -5.436 1.00 20.65 854 VAL B O 1
ATOM 766 N N . ARG B 1 21 ? -19.616 -4.211 -5.589 1.00 17.36 855 ARG B N 1
ATOM 767 C CA . ARG B 1 21 ? -18.181 -4.090 -5.333 1.00 18.47 855 ARG B CA 1
ATOM 768 C C . ARG B 1 21 ? -18.029 -3.277 -4.057 1.00 19.47 855 ARG B C 1
ATOM 769 O O . ARG B 1 21 ? -18.451 -2.119 -3.994 1.00 20.57 855 ARG B O 1
ATOM 773 N N . LEU B 1 22 ? -17.452 -3.888 -3.028 1.00 20.13 856 LEU B N 1
ATOM 774 C CA . LEU B 1 22 ? -17.457 -3.295 -1.698 1.00 21.80 856 LEU B CA 1
ATOM 775 C C . LEU B 1 22 ? -16.055 -3.362 -1.130 1.00 23.09 856 LEU B C 1
ATOM 776 O O . LEU B 1 22 ? -15.410 -4.396 -1.263 1.00 23.19 856 LEU B O 1
ATOM 781 N N . TYR B 1 23 ? -15.570 -2.285 -0.496 1.00 24.10 857 TYR B N 1
ATOM 782 C CA . TYR B 1 23 ? -14.357 -2.406 0.309 1.00 27.73 857 TYR B CA 1
ATOM 783 C C . TYR B 1 23 ? -14.786 -2.732 1.731 1.00 27.69 857 TYR B C 1
ATOM 784 O O . TYR B 1 23 ? -15.598 -2.024 2.313 1.00 29.13 857 TYR B O 1
ATOM 793 N N . LEU B 1 24 ? -14.240 -3.803 2.286 1.00 27.59 858 LEU B N 1
ATOM 794 C CA . LEU B 1 24 ? -14.588 -4.226 3.628 1.00 27.08 858 LEU B CA 1
ATOM 795 C C . LEU B 1 24 ? -13.362 -4.104 4.518 1.00 28.15 858 LEU B C 1
ATOM 796 O O . LEU B 1 24 ? -12.476 -4.945 4.454 1.00 29.16 858 LEU B O 1
ATOM 801 N N . PRO B 1 25 ? -13.299 -3.050 5.354 1.00 28.86 859 PRO B N 1
ATOM 802 C CA . PRO B 1 25 ? -12.130 -2.860 6.229 1.00 29.96 859 PRO B CA 1
ATOM 803 C C . PRO B 1 25 ? -11.926 -4.039 7.180 1.00 28.27 859 PRO B C 1
ATOM 804 O O . PRO B 1 25 ? -12.879 -4.493 7.807 1.00 25.49 859 PRO B O 1
ATOM 808 N N . PRO B 1 26 ? -10.694 -4.552 7.270 1.00 30.74 860 PRO B N 1
ATOM 809 C CA . PRO B 1 26 ? -10.407 -5.643 8.205 1.00 32.00 860 PRO B CA 1
ATOM 810 C C . PRO B 1 26 ? -10.792 -5.293 9.641 1.00 32.59 860 PRO B C 1
ATOM 811 O O . PRO B 1 26 ? -11.019 -6.198 10.441 1.00 33.54 860 PRO B O 1
ATOM 815 N N . SER B 1 27 ? -10.887 -4.004 9.956 1.00 33.13 861 SER B N 1
ATOM 816 C CA . SER B 1 27 ? -11.297 -3.587 11.296 1.00 32.98 861 SER B CA 1
ATOM 817 C C . SER B 1 27 ? -12.819 -3.572 11.537 1.00 29.44 861 SER B C 1
ATOM 818 O O . SER B 1 27 ? -13.282 -3.227 12.634 1.00 31.49 861 SER B O 1
ATOM 821 N N . THR B 1 28 ? -13.599 -3.933 10.524 1.00 27.29 862 THR B N 1
ATOM 822 C CA . THR B 1 28 ? -15.047 -3.994 10.670 1.00 25.16 862 THR B CA 1
ATOM 823 C C . THR B 1 28 ? -15.389 -5.079 11.687 1.00 24.81 862 THR B C 1
ATOM 824 O O . THR B 1 28 ? -14.873 -6.184 11.595 1.00 25.17 862 THR B O 1
ATOM 828 N N . PRO B 1 29 ? -16.257 -4.775 12.667 1.00 26.40 863 PRO B N 1
ATOM 829 C CA . PRO B 1 29 ? -16.687 -5.843 13.576 1.00 26.85 863 PRO B CA 1
ATOM 830 C C . PRO B 1 29 ? -17.245 -7.033 12.798 1.00 25.46 863 PRO B C 1
ATOM 831 O O . PRO B 1 29 ? -17.988 -6.813 11.843 1.00 25.31 863 PRO B O 1
ATOM 835 N N . ASP B 1 30 ? -16.887 -8.256 13.190 1.00 24.27 864 ASP B N 1
ATOM 836 C CA . ASP B 1 30 ? -17.412 -9.474 12.561 1.00 22.43 864 ASP B CA 1
ATOM 837 C C . ASP B 1 30 ? -16.893 -9.600 11.133 1.00 21.97 864 ASP B C 1
ATOM 838 O O . ASP B 1 30 ? -17.537 -10.216 10.284 1.00 21.69 864 ASP B O 1
ATOM 843 N N . PHE B 1 31 ? -15.712 -9.039 10.895 1.00 21.29 865 PHE B N 1
ATOM 844 C CA . PHE B 1 31 ? -15.099 -9.022 9.562 1.00 20.74 865 PHE B CA 1
ATOM 845 C C . PHE B 1 31 ? -15.079 -10.383 8.889 1.00 20.39 865 PHE B C 1
ATOM 846 O O . PHE B 1 31 ? -15.513 -10.523 7.749 1.00 20.33 865 PHE B O 1
ATOM 854 N N . SER B 1 32 ? -14.545 -11.382 9.586 1.00 21.57 866 SER B N 1
ATOM 855 C CA . SER B 1 32 ? -14.346 -12.697 8.976 1.00 20.91 866 SER B CA 1
ATOM 856 C C . SER B 1 32 ? -15.644 -13.282 8.430 1.00 19.55 866 SER B C 1
ATOM 857 O O . SER B 1 32 ? -15.680 -13.765 7.289 1.00 19.06 866 SER B O 1
ATOM 860 N N . ARG B 1 33 ? -16.711 -13.236 9.226 1.00 18.69 867 ARG B N 1
ATOM 861 C CA . ARG B 1 33 ? -17.985 -13.821 8.786 1.00 16.84 867 ARG B CA 1
ATOM 862 C C . ARG B 1 33 ? -18.647 -12.948 7.735 1.00 17.47 867 ARG B C 1
ATOM 863 O O . ARG B 1 33 ? -19.195 -13.459 6.756 1.00 17.14 867 ARG B O 1
ATOM 871 N N . LEU B 1 34 ? -18.601 -11.634 7.916 1.00 16.63 868 LEU B N 1
ATOM 872 C CA . LEU B 1 34 ? -19.163 -10.752 6.888 1.00 16.60 868 LEU B CA 1
ATOM 873 C C . LEU B 1 34 ? -18.502 -11.045 5.544 1.00 16.48 868 LEU B C 1
ATOM 874 O O . LEU B 1 34 ? -19.180 -11.188 4.512 1.00 17.50 868 LEU B O 1
ATOM 879 N N . ARG B 1 35 ? -17.175 -11.110 5.544 1.00 16.16 869 ARG B N 1
ATOM 880 C CA . ARG B 1 35 ? -16.448 -11.361 4.303 1.00 16.73 869 ARG B CA 1
ATOM 881 C C . ARG B 1 35 ? -16.808 -12.730 3.722 1.00 15.84 869 ARG B C 1
ATOM 882 O O . ARG B 1 35 ? -17.047 -12.890 2.519 1.00 15.95 869 ARG B O 1
ATOM 890 N N . ARG B 1 36 ? -16.864 -13.728 4.586 1.00 14.46 870 ARG B N 1
ATOM 891 C CA . ARG B 1 36 ? -17.126 -15.085 4.124 1.00 13.43 870 ARG B CA 1
ATOM 892 C C . ARG B 1 36 ? -18.428 -15.150 3.338 1.00 14.02 870 ARG B C 1
ATOM 893 O O . ARG B 1 36 ? -18.476 -15.702 2.239 1.00 15.35 870 ARG B O 1
ATOM 901 N N . TYR B 1 37 ? -19.493 -14.592 3.905 1.00 15.97 871 TYR B N 1
ATOM 902 C CA . TYR B 1 37 ? -20.812 -14.716 3.277 1.00 15.73 871 TYR B CA 1
ATOM 903 C C . TYR B 1 37 ? -20.971 -13.745 2.112 1.00 14.82 871 TYR B C 1
ATOM 904 O O . TYR B 1 37 ? -21.553 -14.086 1.081 1.00 15.72 871 TYR B O 1
ATOM 913 N N . PHE B 1 38 ? -20.430 -12.541 2.250 1.00 13.87 872 PHE B N 1
ATOM 914 C CA . PHE B 1 38 ? -20.502 -11.596 1.138 1.00 13.82 872 PHE B CA 1
ATOM 915 C C . PHE B 1 38 ? -19.812 -12.185 -0.100 1.00 15.06 872 PHE B C 1
ATOM 916 O O . PHE B 1 38 ? -20.361 -12.147 -1.203 1.00 14.93 872 PHE B O 1
ATOM 924 N N . VAL B 1 39 ? -18.605 -12.724 0.083 1.00 15.43 873 VAL B N 1
ATOM 925 C CA . VAL B 1 39 ? -17.865 -13.305 -1.041 1.00 14.10 873 VAL B CA 1
ATOM 926 C C . VAL B 1 39 ? -18.501 -14.604 -1.532 1.00 14.06 873 VAL B C 1
ATOM 927 O O . VAL B 1 39 ? -18.644 -14.817 -2.742 1.00 15.68 873 VAL B O 1
ATOM 931 N N . ALA B 1 40 ? -18.937 -15.450 -0.605 1.00 15.91 874 ALA B N 1
ATOM 932 C CA . ALA B 1 40 ? -19.560 -16.726 -0.987 1.00 17.40 874 ALA B CA 1
ATOM 933 C C . ALA B 1 40 ? -20.762 -16.481 -1.885 1.00 15.39 874 ALA B C 1
ATOM 934 O O . ALA B 1 40 ? -21.028 -17.231 -2.814 1.00 16.29 874 ALA B O 1
ATOM 936 N N . PHE B 1 41 ? -21.493 -15.421 -1.589 1.00 16.30 875 PHE B N 1
ATOM 937 C CA . PHE B 1 41 ? -22.722 -15.139 -2.315 1.00 16.62 875 PHE B CA 1
ATOM 938 C C . PHE B 1 41 ? -22.547 -14.119 -3.436 1.00 17.41 875 PHE B C 1
ATOM 939 O O . PHE B 1 41 ? -23.471 -13.386 -3.776 1.00 17.52 875 PHE B O 1
ATOM 947 N N . ASP B 1 42 ? -21.349 -14.133 -4.023 1.00 15.93 876 ASP B N 1
ATOM 948 C CA . ASP B 1 42 ? -21.046 -13.504 -5.320 1.00 17.59 876 ASP B CA 1
ATOM 949 C C . ASP B 1 42 ? -20.664 -12.031 -5.238 1.00 17.82 876 ASP B C 1
ATOM 950 O O . ASP B 1 42 ? -20.659 -11.329 -6.271 1.00 20.35 876 ASP B O 1
ATOM 955 N N . GLY B 1 43 ? -20.300 -11.570 -4.041 1.00 15.52 877 GLY B N 1
ATOM 956 C CA . GLY B 1 43 ? -19.882 -10.182 -3.894 1.00 15.22 877 GLY B CA 1
ATOM 957 C C . GLY B 1 43 ? -18.433 -10.006 -4.306 1.00 17.20 877 GLY B C 1
ATOM 958 O O . GLY B 1 43 ? -17.620 -10.930 -4.154 1.00 17.98 877 GLY B O 1
ATOM 959 N N . ASP B 1 44 ? -18.100 -8.822 -4.821 1.00 17.07 878 ASP B N 1
ATOM 960 C CA . ASP B 1 44 ? -16.731 -8.525 -5.245 1.00 18.50 878 ASP B CA 1
ATOM 961 C C . ASP B 1 44 ? -16.066 -7.627 -4.190 1.00 20.28 878 ASP B C 1
ATOM 962 O O . ASP B 1 44 ? -16.459 -6.480 -4.017 1.00 21.17 878 ASP B O 1
ATOM 967 N N . LEU B 1 45 ? -15.087 -8.162 -3.462 1.00 20.56 879 LEU B N 1
ATOM 968 C CA . LEU B 1 45 ? -14.291 -7.344 -2.541 1.00 23.71 879 LEU B CA 1
ATOM 969 C C . LEU B 1 45 ? -13.248 -6.545 -3.301 1.00 26.07 879 LEU B C 1
ATOM 970 O O . LEU B 1 45 ? -12.482 -7.110 -4.079 1.00 27.54 879 LEU B O 1
ATOM 975 N N . VAL B 1 46 ? -13.188 -5.241 -3.058 1.00 26.47 880 VAL B N 1
ATOM 976 C CA . VAL B 1 46 ? -12.138 -4.414 -3.663 1.00 33.30 880 VAL B CA 1
ATOM 977 C C . VAL B 1 46 ? -11.015 -4.160 -2.667 1.00 38.15 880 VAL B C 1
ATOM 978 O O . VAL B 1 46 ? -11.210 -4.295 -1.463 1.00 36.54 880 VAL B O 1
ATOM 982 N N . GLN B 1 47 ? -9.835 -3.802 -3.171 1.00 43.47 881 GLN B N 1
ATOM 983 C CA . GLN B 1 47 ? -8.705 -3.517 -2.294 1.00 48.91 881 GLN B CA 1
ATOM 984 C C . GLN B 1 47 ? -8.745 -2.070 -1.819 1.00 52.56 881 GLN B C 1
ATOM 985 O O . GLN B 1 47 ? -9.379 -1.223 -2.446 1.00 51.46 881 GLN B O 1
ATOM 987 N N . GLU B 1 48 ? -8.068 -1.790 -0.709 1.00 56.98 882 GLU B N 1
ATOM 988 C CA . GLU B 1 48 ? -8.090 -0.454 -0.115 1.00 59.94 882 GLU B CA 1
ATOM 989 C C . GLU B 1 48 ? -7.643 0.635 -1.088 1.00 63.39 882 GLU B C 1
ATOM 990 O O . GLU B 1 48 ? -8.136 1.757 -1.035 1.00 63.65 882 GLU B O 1
ATOM 992 N N . PHE B 1 49 ? -6.712 0.304 -1.975 1.00 67.25 883 PHE B N 1
ATOM 993 C CA . PHE B 1 49 ? -6.183 1.293 -2.914 1.00 71.31 883 PHE B CA 1
ATOM 994 C C . PHE B 1 49 ? -7.133 1.520 -4.090 1.00 70.52 883 PHE B C 1
ATOM 995 O O . PHE B 1 49 ? -6.990 2.489 -4.833 1.00 70.09 883 PHE B O 1
ATOM 1003 N N . ASP B 1 50 ? -8.100 0.622 -4.256 1.00 69.37 884 ASP B N 1
ATOM 1004 C CA . ASP B 1 50 ? -9.032 0.714 -5.371 1.00 68.61 884 ASP B CA 1
ATOM 1005 C C . ASP B 1 50 ? -10.448 1.016 -4.895 1.00 67.89 884 ASP B C 1
ATOM 1006 O O . ASP B 1 50 ? -11.418 0.722 -5.594 1.00 66.14 884 ASP B O 1
ATOM 1016 N N . THR B 1 52 ? -12.046 3.536 -4.892 1.00 59.04 886 THR B N 1
ATOM 1017 C CA . THR B 1 52 ? -12.718 4.436 -5.823 1.00 57.28 886 THR B CA 1
ATOM 1018 C C . THR B 1 52 ? -13.651 3.735 -6.813 1.00 55.27 886 THR B C 1
ATOM 1019 O O . THR B 1 52 ? -14.584 4.345 -7.330 1.00 57.92 886 THR B O 1
ATOM 1023 N N . SER B 1 53 ? -13.406 2.453 -7.067 1.00 49.53 887 SER B N 1
ATOM 1024 C CA . SER B 1 53 ? -14.224 1.675 -7.996 1.00 45.06 887 SER B CA 1
ATOM 1025 C C . SER B 1 53 ? -15.342 0.895 -7.283 1.00 38.52 887 SER B C 1
ATOM 1026 O O . SER B 1 53 ? -16.085 0.134 -7.901 1.00 39.00 887 SER B O 1
ATOM 1029 N N . ALA B 1 54 ? -15.462 1.076 -5.977 1.00 32.97 888 ALA B N 1
ATOM 1030 C CA . ALA B 1 54 ? -16.508 0.390 -5.239 1.00 29.32 888 ALA B CA 1
ATOM 1031 C C . ALA B 1 54 ? -17.866 0.966 -5.622 1.00 28.59 888 ALA B C 1
ATOM 1032 O O . ALA B 1 54 ? -17.989 2.165 -5.875 1.00 30.46 888 ALA B O 1
ATOM 1034 N N . THR B 1 55 ? -18.884 0.112 -5.669 1.00 26.01 889 THR B N 1
ATOM 1035 C CA . THR B 1 55 ? -20.259 0.561 -5.846 1.00 25.35 889 THR B CA 1
ATOM 1036 C C . THR B 1 55 ? -20.918 0.853 -4.496 1.00 23.97 889 THR B C 1
ATOM 1037 O O . THR B 1 55 ? -21.891 1.600 -4.417 1.00 25.94 889 THR B O 1
ATOM 1041 N N . HIS B 1 56 ? -20.397 0.239 -3.438 1.00 23.68 890 HIS B N 1
ATOM 1042 C CA . HIS B 1 56 ? -20.973 0.369 -2.107 1.00 21.66 890 HIS B CA 1
ATOM 1043 C C . HIS B 1 56 ? -19.863 0.647 -1.120 1.00 22.47 890 HIS B C 1
ATOM 1044 O O . HIS B 1 56 ? -18.753 0.158 -1.288 1.00 24.64 890 HIS B O 1
ATOM 1051 N N A VAL B 1 57 ? -20.172 1.417 -0.084 0.43 22.12 891 VAL B N 1
ATOM 1052 N N B VAL B 1 57 ? -20.158 1.439 -0.098 0.57 21.58 891 VAL B N 1
ATOM 1053 C CA A VAL B 1 57 ? -19.175 1.780 0.916 0.43 23.20 891 VAL B CA 1
ATOM 1054 C CA B VAL B 1 57 ? -19.165 1.754 0.925 0.57 22.13 891 VAL B CA 1
ATOM 1055 C C A VAL B 1 57 ? -19.761 1.727 2.327 0.43 23.24 891 VAL B C 1
ATOM 1056 C C B VAL B 1 57 ? -19.770 1.677 2.321 0.57 22.60 891 VAL B C 1
ATOM 1057 O O A VAL B 1 57 ? -20.929 2.037 2.532 0.43 23.81 891 VAL B O 1
ATOM 1058 O O B VAL B 1 57 ? -20.951 1.930 2.510 0.57 23.31 891 VAL B O 1
ATOM 1065 N N . LEU B 1 58 ? -18.941 1.339 3.297 1.00 23.66 892 LEU B N 1
ATOM 1066 C CA . LEU B 1 58 ? -19.381 1.247 4.690 1.00 25.21 892 LEU B CA 1
ATOM 1067 C C . LEU B 1 58 ? -19.213 2.572 5.432 1.00 29.65 892 LEU B C 1
ATOM 1068 O O . LEU B 1 58 ? -19.848 2.813 6.475 1.00 33.82 892 LEU B O 1
ATOM 1073 N N . GLY B 1 59 ? -18.340 3.425 4.923 1.00 27.12 893 GLY B N 1
ATOM 1074 C CA . GLY B 1 59 ? -18.059 4.662 5.616 1.00 27.90 893 GLY B CA 1
ATOM 1075 C C . GLY B 1 59 ? -18.457 5.873 4.807 1.00 28.66 893 GLY B C 1
ATOM 1076 O O . GLY B 1 59 ? -19.560 5.950 4.276 1.00 29.44 893 GLY B O 1
ATOM 1077 N N . SER B 1 60 ? -17.535 6.821 4.716 1.00 28.30 894 SER B N 1
ATOM 1078 C CA . SER B 1 60 ? -17.784 8.084 4.051 1.00 28.20 894 SER B CA 1
ATOM 1079 C C . SER B 1 60 ? -17.935 7.924 2.548 1.00 28.76 894 SER B C 1
ATOM 1080 O O . SER B 1 60 ? -17.280 7.077 1.944 1.00 28.94 894 SER B O 1
ATOM 1083 N N . ARG B 1 61 ? -18.780 8.767 1.956 1.00 29.54 895 ARG B N 1
ATOM 1084 C CA . ARG B 1 61 ? -18.920 8.873 0.507 1.00 29.87 895 ARG B CA 1
ATOM 1085 C C . ARG B 1 61 ? -17.943 9.878 -0.087 1.00 28.80 895 ARG B C 1
ATOM 1086 O O . ARG B 1 61 ? -17.973 10.133 -1.291 1.00 29.85 895 ARG B O 1
ATOM 1094 N N . ASP B 1 62 ? -17.087 10.466 0.743 1.00 27.95 896 ASP B N 1
ATOM 1095 C CA . ASP B 1 62 ? -16.297 11.611 0.295 1.00 31.86 896 ASP B CA 1
ATOM 1096 C C . ASP B 1 62 ? -15.380 11.319 -0.901 1.00 32.69 896 ASP B C 1
ATOM 1097 O O . ASP B 1 62 ? -15.248 12.156 -1.789 1.00 33.39 896 ASP B O 1
ATOM 1102 N N . LYS B 1 63 ? -14.762 10.138 -0.941 1.00 32.77 897 LYS B N 1
ATOM 1103 C CA . LYS B 1 63 ? -13.849 9.814 -2.041 1.00 35.61 897 LYS B CA 1
ATOM 1104 C C . LYS B 1 63 ? -14.565 9.156 -3.219 1.00 33.84 897 LYS B C 1
ATOM 1105 O O . LYS B 1 63 ? -13.981 8.981 -4.293 1.00 37.31 897 LYS B O 1
ATOM 1111 N N . ASN B 1 64 ? -15.833 8.805 -3.020 1.00 29.30 898 ASN B N 1
ATOM 1112 C CA . ASN B 1 64 ? -16.594 8.043 -4.007 1.00 28.32 898 ASN B CA 1
ATOM 1113 C C . ASN B 1 64 ? -18.069 8.400 -3.882 1.00 25.42 898 ASN B C 1
ATOM 1114 O O . ASN B 1 64 ? -18.858 7.617 -3.357 1.00 25.04 898 ASN B O 1
ATOM 1119 N N . PRO B 1 65 ? -18.447 9.602 -4.338 1.00 22.56 899 PRO B N 1
ATOM 1120 C CA . PRO B 1 65 ? -19.821 10.049 -4.092 1.00 20.51 899 PRO B CA 1
ATOM 1121 C C . PRO B 1 65 ? -20.884 9.229 -4.805 1.00 19.34 899 PRO B C 1
ATOM 1122 O O . PRO B 1 65 ? -22.040 9.273 -4.381 1.00 21.05 899 PRO B O 1
ATOM 1126 N N . ALA B 1 66 ? -20.515 8.494 -5.854 1.00 19.42 900 ALA B N 1
ATOM 1127 C CA . ALA B 1 66 ? -21.481 7.637 -6.540 1.00 19.96 900 ALA B CA 1
ATOM 1128 C C . ALA B 1 66 ? -21.806 6.368 -5.755 1.00 20.66 900 ALA B C 1
ATOM 1129 O O . ALA B 1 66 ? -22.779 5.683 -6.064 1.00 21.89 900 ALA B O 1
ATOM 1131 N N . ALA B 1 67 ? -20.998 6.052 -4.743 1.00 20.19 901 ALA B N 1
ATOM 1132 C CA . ALA B 1 67 ? -21.184 4.797 -4.025 1.00 21.18 901 ALA B CA 1
ATOM 1133 C C . ALA B 1 67 ? -22.401 4.885 -3.107 1.00 21.82 901 ALA B C 1
ATOM 1134 O O . ALA B 1 67 ? -22.716 5.947 -2.554 1.00 22.45 901 ALA B O 1
ATOM 1136 N N . GLN B 1 68 ? -23.088 3.762 -2.968 1.00 21.66 902 GLN B N 1
ATOM 1137 C CA . GLN B 1 68 ? -24.167 3.634 -2.014 1.00 22.27 902 GLN B CA 1
ATOM 1138 C C . GLN B 1 68 ? -23.591 3.326 -0.626 1.00 23.08 902 GLN B C 1
ATOM 1139 O O . GLN B 1 68 ? -22.799 2.383 -0.460 1.00 23.01 902 GLN B O 1
ATOM 1145 N N . GLN B 1 69 ? -23.978 4.116 0.373 1.00 23.20 903 GLN B N 1
ATOM 1146 C CA . GLN B 1 69 ? -23.563 3.838 1.746 1.00 25.37 903 GLN B CA 1
ATOM 1147 C C . GLN B 1 69 ? -24.373 2.704 2.331 1.00 26.95 903 GLN B C 1
ATOM 1148 O O . GLN B 1 69 ? -25.606 2.713 2.276 1.00 26.96 903 GLN B O 1
ATOM 1154 N N . VAL B 1 70 ? -23.676 1.731 2.901 1.00 24.58 904 VAL B N 1
ATOM 1155 C CA . VAL B 1 70 ? -24.338 0.620 3.563 1.00 26.04 904 VAL B CA 1
ATOM 1156 C C . VAL B 1 70 ? -23.662 0.335 4.902 1.00 26.95 904 VAL B C 1
ATOM 1157 O O . VAL B 1 70 ? -22.718 1.009 5.290 1.00 24.69 904 VAL B O 1
ATOM 1161 N N . SER B 1 71 ? -24.149 -0.682 5.599 1.00 31.02 905 SER B N 1
ATOM 1162 C CA . SER B 1 71 ? -23.600 -1.068 6.893 1.00 28.11 905 SER B CA 1
ATOM 1163 C C . SER B 1 71 ? -23.435 -2.570 6.910 1.00 25.99 905 SER B C 1
ATOM 1164 O O . SER B 1 71 ? -23.949 -3.245 6.032 1.00 24.44 905 SER B O 1
ATOM 1167 N N . PRO B 1 72 ? -22.741 -3.106 7.927 1.00 25.35 906 PRO B N 1
ATOM 1168 C CA . PRO B 1 72 ? -22.719 -4.565 8.093 1.00 26.83 906 PRO B CA 1
ATOM 1169 C C . PRO B 1 72 ? -24.134 -5.135 8.217 1.00 26.57 906 PRO B C 1
ATOM 1170 O O . PRO B 1 72 ? -24.438 -6.226 7.718 1.00 28.63 906 PRO B O 1
ATOM 1174 N N . GLU B 1 73 ? -25.004 -4.401 8.886 1.00 26.55 907 GLU B N 1
ATOM 1175 C CA . GLU B 1 73 ? -26.390 -4.839 9.025 1.00 29.01 907 GLU B CA 1
ATOM 1176 C C . GLU B 1 73 ? -27.012 -5.105 7.653 1.00 25.29 907 GLU B C 1
ATOM 1177 O O . GLU B 1 73 ? -27.781 -6.040 7.492 1.00 25.20 907 GLU B O 1
ATOM 1183 N N . TRP B 1 74 ? -26.659 -4.290 6.662 1.00 23.07 908 TRP B N 1
ATOM 1184 C CA . TRP B 1 74 ? -27.219 -4.433 5.320 1.00 21.47 908 TRP B CA 1
ATOM 1185 C C . TRP B 1 74 ? -26.801 -5.759 4.701 1.00 20.15 908 TRP B C 1
ATOM 1186 O O . TRP B 1 74 ? -27.602 -6.424 4.044 1.00 19.32 908 TRP B O 1
ATOM 1197 N N . ILE B 1 75 ? -25.542 -6.147 4.892 1.00 21.37 909 ILE B N 1
ATOM 1198 C CA . ILE B 1 75 ? -25.082 -7.416 4.337 1.00 19.87 909 ILE B CA 1
ATOM 1199 C C . ILE B 1 75 ? -25.940 -8.590 4.851 1.00 17.58 909 ILE B C 1
ATOM 1200 O O . ILE B 1 75 ? -26.403 -9.431 4.068 1.00 17.52 909 ILE B O 1
ATOM 1205 N N . TRP B 1 76 ? -26.187 -8.625 6.157 1.00 17.01 910 TRP B N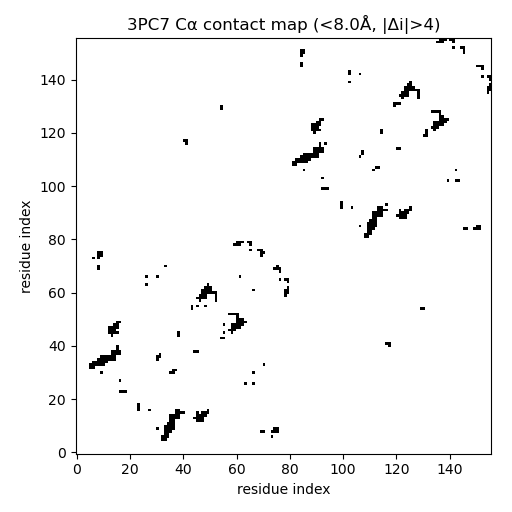 1
ATOM 1206 C CA . TRP B 1 76 ? -27.001 -9.697 6.729 1.00 15.96 910 TRP B CA 1
ATOM 1207 C C . TRP B 1 76 ? -28.448 -9.575 6.261 1.00 16.87 910 TRP B C 1
ATOM 1208 O O . TRP B 1 76 ? -29.108 -10.572 6.000 1.00 16.50 910 TRP B O 1
ATOM 1219 N N . ALA B 1 77 ? -28.955 -8.352 6.185 1.00 17.08 911 ALA B N 1
ATOM 1220 C CA . ALA B 1 77 ? -30.322 -8.157 5.712 1.00 18.82 911 ALA B CA 1
ATOM 1221 C C . ALA B 1 77 ? -30.515 -8.725 4.301 1.00 19.65 911 ALA B C 1
ATOM 1222 O O . ALA B 1 77 ? -31.538 -9.356 4.019 1.00 21.37 911 ALA B O 1
ATOM 1224 N N . CYS B 1 78 ? -29.537 -8.509 3.419 1.00 17.71 912 CYS B N 1
ATOM 1225 C CA . CYS B 1 78 ? -29.619 -9.058 2.062 1.00 17.84 912 CYS B CA 1
ATOM 1226 C C . CYS B 1 78 ? -29.631 -10.568 2.078 1.00 20.24 912 CYS B C 1
ATOM 1227 O O . CYS B 1 78 ? -30.318 -11.212 1.286 1.00 21.75 912 CYS B O 1
ATOM 1230 N N . ILE B 1 79 ? -28.815 -11.146 2.946 1.00 18.73 913 ILE B N 1
ATOM 1231 C CA . ILE B 1 79 ? -28.747 -12.600 3.021 1.00 20.38 913 ILE B CA 1
ATOM 1232 C C . ILE B 1 79 ? -30.063 -13.157 3.566 1.00 20.58 913 ILE B C 1
ATOM 1233 O O . ILE B 1 79 ? -30.579 -14.159 3.057 1.00 21.70 913 ILE B O 1
ATOM 1238 N N . ARG B 1 80 ? -30.635 -12.496 4.574 1.00 21.09 914 ARG B N 1
ATOM 1239 C CA . ARG B 1 80 ? -31.907 -12.968 5.135 1.00 23.92 914 ARG B CA 1
ATOM 1240 C C . ARG B 1 80 ? -33.014 -12.994 4.099 1.00 25.62 914 ARG B C 1
ATOM 1241 O O . ARG B 1 80 ? -33.861 -13.886 4.103 1.00 27.29 914 ARG B O 1
ATOM 1249 N N . LYS B 1 81 ? -33.021 -12.001 3.222 1.00 26.45 915 LYS B N 1
ATOM 1250 C CA . LYS B 1 81 ? -34.104 -11.862 2.241 1.00 29.34 915 LYS B CA 1
ATOM 1251 C C . LYS B 1 81 ? -33.726 -12.486 0.904 1.00 29.50 915 LYS B C 1
ATOM 1252 O O . LYS B 1 81 ? -34.552 -12.567 -0.013 1.00 30.83 915 LYS B O 1
ATOM 1258 N N . ARG B 1 82 ? -32.472 -12.921 0.807 1.00 28.52 916 ARG B N 1
ATOM 1259 C CA . ARG B 1 82 ? -31.921 -13.482 -0.419 1.00 28.92 916 ARG B CA 1
ATOM 1260 C C . ARG B 1 82 ? -32.093 -12.546 -1.601 1.00 27.81 916 ARG B C 1
ATOM 1261 O O . ARG B 1 82 ? -32.398 -12.980 -2.707 1.00 28.61 916 ARG B O 1
ATOM 1269 N N . ARG B 1 83 ? -31.903 -11.255 -1.348 1.00 24.72 917 ARG B N 1
ATOM 1270 C CA . ARG B 1 83 ? -31.970 -10.247 -2.390 1.00 25.13 917 ARG B CA 1
ATOM 1271 C C . ARG B 1 83 ? -31.274 -8.998 -1.910 1.00 24.28 917 ARG B C 1
ATOM 1272 O O . ARG B 1 83 ? -31.020 -8.848 -0.720 1.00 25.10 917 ARG B O 1
ATOM 1280 N N . LEU B 1 84 ? -30.969 -8.099 -2.833 1.00 23.73 918 LEU B N 1
ATOM 1281 C CA . LEU B 1 84 ? -30.386 -6.814 -2.468 1.00 24.55 918 LEU B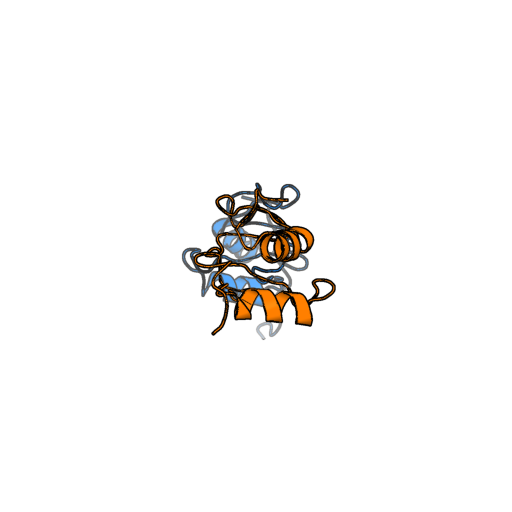 CA 1
ATOM 1282 C C . LEU B 1 84 ? -31.494 -5.903 -1.958 1.00 25.88 918 LEU B C 1
ATOM 1283 O O . LEU B 1 84 ? -32.332 -5.422 -2.740 1.00 29.71 918 LEU B O 1
ATOM 1288 N N . VAL B 1 85 ? -31.536 -5.695 -0.646 1.00 25.54 919 VAL B N 1
ATOM 1289 C CA . VAL B 1 85 ? -32.562 -4.833 -0.065 1.00 24.79 919 VAL B CA 1
ATOM 1290 C C . VAL B 1 85 ? -32.156 -3.366 -0.130 1.00 27.01 919 VAL B C 1
ATOM 1291 O O . VAL B 1 85 ? -30.995 -3.043 -0.397 1.00 26.90 919 VAL B O 1
ATOM 1295 N N . ALA B 1 86 ? -33.116 -2.479 0.107 1.00 28.48 920 ALA B N 1
ATOM 1296 C CA . ALA B 1 86 ? -32.825 -1.052 0.141 1.00 33.60 920 ALA B CA 1
ATOM 1297 C C . ALA B 1 86 ? -31.711 -0.753 1.142 1.00 35.13 920 ALA B C 1
ATOM 1298 O O . ALA B 1 86 ? -31.691 -1.296 2.243 1.00 35.69 920 ALA B O 1
ATOM 1300 N N . PRO B 1 87 ? -30.764 0.101 0.748 1.00 36.98 921 PRO B N 1
ATOM 1301 C CA . PRO B 1 87 ? -29.578 0.423 1.548 1.00 39.74 921 PRO B CA 1
ATOM 1302 C C . PRO B 1 87 ? -29.923 0.865 2.968 1.00 43.46 921 PRO B C 1
ATOM 1303 O O . PRO B 1 87 ? -30.826 1.686 3.161 1.00 44.09 921 PRO B O 1
ATOM 1307 N N . SER B 1 88 ? -29.207 0.302 3.942 1.00 45.64 922 SER B N 1
ATOM 1308 C CA . SER B 1 88 ? -29.339 0.660 5.353 1.00 48.82 922 SER B CA 1
ATOM 1309 C C . SER B 1 88 ? -27.970 0.567 6.020 1.00 48.07 922 SER B C 1
ATOM 1310 O O . SER B 1 88 ? -27.086 -0.109 5.494 1.00 44.80 922 SER B O 1
#

CATH classification: 3.40.50.10190

InterPro domains:
  IPR000977 DNA ligase, ATP-dependent [TIGR00574] (319-830)
  IPR001357 BRCT domain [PS50172] (933-1009)
  IPR001357 BRCT domain [SM00292] (935-1003)
  IPR001510 Zinc finger, PARP-type [PF00645] (96-181)
  IPR001510 Zinc finger, PARP-type [PS00347] (105-142)
  IPR001510 Zinc finger, PARP-type [PS50064] (93-185)
  IPR001510 Zinc finger, PARP-type [SM01336] (96-182)
  IPR012308 DNA ligase, ATP-dependent, N-terminal [PF04675] (264-433)
  IPR012309 DNA ligase, ATP-dependent, C-terminal [PF04679] (705-814)
  IPR012310 DNA ligase, ATP-dependent, central [PF01068] (483-677)
  IPR012310 DNA ligase, ATP-dependent, central [PS50160] (583-717)
  IPR012340 Nucleic acid-binding, OB-fold [G3DSA:2.40.50.140] (688-832)
  IPR012340 Nucleic acid-binding, OB-fold [SSF50249] (688-831)
  IPR016059 DNA ligase, ATP-dependent, conserved site [PS00333] (655-677)
  IPR016059 DNA ligase, ATP-dependent, conserved site [PS00697] (506-514)
  IPR031916 DNA ligase 3, BRCT domain [PF16759] (934-1003)
  IPR036420 BRCT domain superfamily [G3DSA:3.40.50.10190] (922-1009)
  IPR036420 BRCT domain superfamily [SSF52113] (925-1007)
  IPR036599 DNA ligase, ATP-dependent, N-terminal domain superfamily [G3DSA:1.10.3260.10] (258-462)
  IPR036599 DNA ligase, ATP-dependent, N-terminal domain superfamily [SSF117018] (258-497)

Sequence (156 aa):
SQTKVLLDIFTGVRLYLPPSTPDFSSRLRRYFVAFDGDDLVQEFDTSATHVLLGSRDKNPPAAQQQVSPEWIWACIRKRRLVAPSVLLDIFTGVRLYLPPSTPDFSRLRRYFVAFDGDLVQEFDTSATHVVLGSRDKNPAAQQVSPEWIWACIRKRRLVAPS

Foldseek 3Di:
DDDPAQAQAAAPQEEAQDPPAVVRVVLVVLCVSNHHHYDYPVCLVGQEYDDDCPSNVNHHYAHSVQSVVSVVVSHRDPGD/DFAAAQAPFEEAQDPPAVVRVVLVVNCVSNHYHYDDPVPLPGQAYQDDCVSNVNHHHAHSVQSVVSVVVVYRDDGD

Secondary structure (DSSP, 8-state):
---------STT-EE---TTSTTHHHHHHHHHHTT-EEPPTT----SEEES--TT-TTSEEE-HHHHHHHHHHTS--S--/----SSTT-EE---TTSTTHHHHHHHHHHTT-EEPPTT----SEESS-STT-TTSEE--HHHHHHHHHHTS-PSP-

GO terms:
  GO:0090298 negative regulation of mitochondrial DNA replication (P, IMP)
  GO:0005634 nucleus (C, EXP)
  GO:0005739 mitochondrion (C, EXP)
  GO:0003910 DNA ligase (ATP) activity (F, EXP)
  GO:0005515 protein binding (F, IPI)
  GO:0005739 mitochondrion (C, HTP)
  GO:0003909 DNA ligase activity (F, TAS)
  GO:0005654 nucleoplasm (C, TAS)
  GO:0005759 mitochondrial matrix (C, TAS)
  GO:0006287 base-excision repair, gap-filling (P, TAS)
  GO:0000724 double-strand break repair via homologous recombination (P, TAS)
  GO:0005739 mitochondrion (C, IDA)
  GO:0003909 DNA ligase activity (F, IDA)
  GO:0043504 mitochondrial DNA repair (P, IDA)
  GO:0006284 base-excision repair (P, IDA)
  GO:0006302 double-strand break repair (P, IDA)
  GO:0005654 nucleoplasm (C, IDA)
  GO:0005634 nucleus (C, IDA)
  GO:0003910 DNA ligase (ATP) activity (F, IDA)
  GO:0070421 DNA ligase III-XRCC1 complex (C, IDA)

Radius of gyration: 21.34 Å; Cα contacts (8 Å, |Δi|>4): 261; chains: 2; bounding box: 67×57×26 Å

Solvent-accessible surface area: 10147 Å² total